Protein AF-A0A7C3QRW9-F1 (afdb_monomer_lite)

pLDDT: mean 91.48, std 6.75, range [49.97, 96.5]

Foldseek 3Di:
DWDADPNDIDDDDFFDDDPDDDDDPVVVLVVVLQQCDDDDPPDHGHDDDDDDDPPPCSVVSVVVSCVVVVHGHDDDDDDPPDDPVVPDDDDDDDDD

Sequence (96 aa):
MVVEIEGVPLHLAHPDEIPVRWVGQEEVMRQLLAAWLVVDAQDVPMSPRLVGKPGVGKTTLAYTAARRLGREVYITQATVDTRPEDLLVMPVIEGE

Radius of gyration: 17.31 Å; chains: 1; bounding box: 40×32×53 Å

Secondary structure (DSSP, 8-state):
-EEEETTEEEEPPPPP-------S-HHHHHHHHHH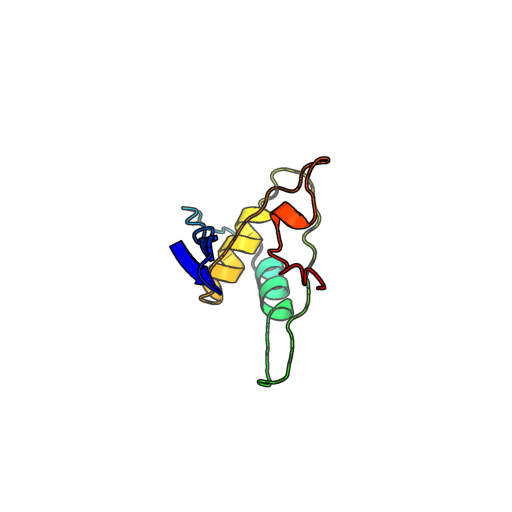T---STTPPPP-------TTSSHHHHHHHHHHHTT---------TT--GGGT---------

Structure (mmCIF, N/CA/C/O backbone):
data_AF-A0A7C3QRW9-F1
#
_entry.id   AF-A0A7C3QRW9-F1
#
loop_
_atom_site.group_PDB
_atom_site.id
_atom_site.type_symbol
_atom_site.label_atom_id
_atom_site.label_alt_id
_atom_site.label_comp_id
_atom_site.label_asym_id
_atom_site.label_entity_id
_atom_site.label_seq_id
_atom_site.pdbx_PDB_ins_code
_atom_site.Cartn_x
_atom_site.Cartn_y
_atom_site.Cartn_z
_atom_site.occupancy
_atom_site.B_iso_or_equiv
_atom_site.auth_seq_id
_atom_site.auth_comp_id
_atom_site.auth_asym_id
_atom_site.auth_atom_id
_atom_site.pdbx_PDB_model_num
ATOM 1 N N . MET A 1 1 ? -16.528 6.655 3.408 1.00 86.00 1 MET A N 1
ATOM 2 C CA . MET A 1 1 ? -17.684 5.734 3.548 1.00 86.00 1 MET A CA 1
ATOM 3 C C . MET A 1 1 ? -18.095 5.718 5.014 1.00 86.00 1 MET A C 1
ATOM 5 O O . MET A 1 1 ? -17.198 5.818 5.837 1.00 86.00 1 MET A O 1
ATOM 9 N N . VAL A 1 2 ? -19.385 5.654 5.359 1.00 92.88 2 VAL A N 1
ATOM 10 C CA . VAL A 1 2 ? -19.818 5.519 6.766 1.00 92.88 2 VAL A CA 1
ATOM 11 C C . VAL A 1 2 ? -20.333 4.103 6.982 1.00 92.88 2 VAL A C 1
ATOM 13 O O . VAL A 1 2 ? -21.139 3.634 6.182 1.00 92.88 2 VAL A O 1
ATOM 16 N N . VAL A 1 3 ? -19.845 3.429 8.020 1.00 92.69 3 VAL A N 1
ATOM 17 C CA . VAL A 1 3 ? -20.287 2.089 8.431 1.00 92.69 3 VAL A CA 1
ATOM 18 C C . VAL A 1 3 ? -20.687 2.152 9.896 1.00 92.69 3 VAL A C 1
ATOM 20 O O . VAL A 1 3 ? -19.992 2.775 10.687 1.00 92.69 3 VAL A O 1
ATOM 23 N N . GLU A 1 4 ? -21.795 1.522 10.263 1.00 93.31 4 GLU A N 1
ATOM 24 C CA . GLU A 1 4 ? -22.237 1.429 11.654 1.00 93.31 4 GLU A CA 1
ATOM 25 C C . GLU A 1 4 ? -21.775 0.096 12.253 1.00 93.31 4 GLU A C 1
ATOM 27 O O . GLU A 1 4 ? -22.040 -0.965 11.686 1.00 93.31 4 GLU A O 1
ATOM 32 N N . ILE A 1 5 ? -21.064 0.150 13.382 1.00 89.69 5 ILE A N 1
ATOM 33 C CA . ILE A 1 5 ? -20.623 -1.025 14.141 1.00 89.69 5 ILE A CA 1
ATOM 34 C C . ILE A 1 5 ? -21.110 -0.852 15.576 1.00 89.69 5 ILE A C 1
ATOM 36 O O . ILE A 1 5 ? -20.738 0.116 16.228 1.00 89.69 5 ILE A O 1
ATOM 40 N N . GLU A 1 6 ? -21.963 -1.763 16.052 1.00 88.50 6 GLU A N 1
ATOM 41 C CA . GLU A 1 6 ? -22.500 -1.747 17.428 1.00 88.50 6 GLU A CA 1
ATOM 42 C C . GLU A 1 6 ? -23.133 -0.396 17.834 1.00 88.50 6 GLU A C 1
ATOM 44 O O . GLU A 1 6 ? -23.002 0.065 18.963 1.00 88.50 6 GLU A O 1
ATOM 49 N N . GLY A 1 7 ? -23.821 0.267 16.897 1.00 89.44 7 GLY A N 1
ATOM 50 C CA . GLY A 1 7 ? -24.437 1.582 17.123 1.00 89.44 7 GLY A CA 1
ATOM 51 C C . GLY A 1 7 ? -23.470 2.769 17.032 1.00 89.44 7 GLY A C 1
ATOM 52 O O . GLY A 1 7 ? -23.884 3.912 17.223 1.00 89.44 7 GLY A O 1
ATOM 53 N N . VAL A 1 8 ? -22.192 2.528 16.720 1.00 89.00 8 VAL A N 1
ATOM 54 C CA . VAL A 1 8 ? -21.173 3.567 16.528 1.00 89.00 8 VAL A CA 1
ATOM 55 C C . VAL A 1 8 ? -20.947 3.813 15.029 1.00 89.00 8 VAL A C 1
ATOM 57 O O . VAL A 1 8 ? -20.514 2.903 14.315 1.00 89.00 8 VAL A O 1
ATOM 60 N N . PRO A 1 9 ? -21.198 5.033 14.515 1.00 93.31 9 PRO A N 1
ATOM 61 C CA . PRO A 1 9 ? -20.892 5.377 13.132 1.00 93.31 9 PRO A CA 1
ATOM 62 C C . PRO A 1 9 ? -19.386 5.610 12.944 1.00 93.31 9 PRO A C 1
ATOM 64 O O . PRO A 1 9 ? -18.796 6.515 13.533 1.00 93.31 9 PRO A O 1
ATOM 67 N N . LEU A 1 10 ? -18.766 4.816 12.073 1.00 91.06 10 LEU A N 1
ATOM 68 C CA . LEU A 1 10 ? -17.361 4.915 11.694 1.00 91.06 10 LEU A CA 1
ATOM 69 C C . LEU A 1 10 ? -17.213 5.539 10.309 1.00 91.06 10 LEU A C 1
ATOM 71 O O . LEU A 1 10 ? -17.782 5.066 9.324 1.00 91.06 10 LEU A O 1
ATOM 75 N N . HIS A 1 11 ? -16.385 6.577 10.220 1.00 91.38 11 HIS A N 1
ATOM 76 C CA . HIS A 1 11 ? -16.017 7.211 8.959 1.00 91.38 11 HIS A CA 1
ATOM 77 C C . HIS A 1 11 ? -14.742 6.571 8.410 1.00 91.38 11 HIS A C 1
ATOM 79 O O . HIS A 1 11 ? -13.641 6.846 8.875 1.00 91.38 11 HIS A O 1
ATOM 85 N N . LEU A 1 12 ? -14.894 5.723 7.397 1.00 90.38 12 LEU A N 1
ATOM 86 C CA . LEU A 1 12 ? -13.786 5.048 6.731 1.00 90.38 12 LEU A CA 1
ATOM 87 C C . LEU A 1 12 ? -13.216 5.897 5.591 1.00 90.38 12 LEU A C 1
ATOM 89 O O . LEU A 1 12 ? -13.961 6.575 4.861 1.00 90.38 12 LEU A O 1
ATOM 93 N N . ALA A 1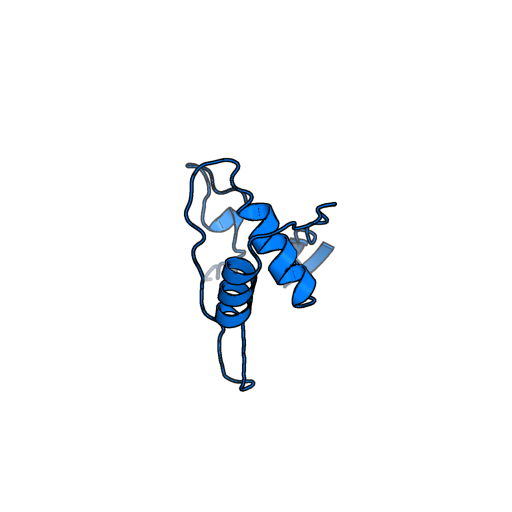 13 ? -11.897 5.787 5.417 1.00 90.75 13 ALA A N 1
ATOM 94 C CA . ALA A 1 13 ? -11.168 6.342 4.285 1.00 90.75 13 ALA A CA 1
ATOM 95 C C . ALA A 1 13 ? -11.753 5.858 2.948 1.00 90.75 13 ALA A C 1
ATOM 97 O O . ALA A 1 13 ? -12.421 4.825 2.862 1.00 90.75 13 ALA A O 1
ATOM 98 N N . HIS A 1 14 ? -11.514 6.635 1.898 1.00 92.31 14 HIS A N 1
ATOM 99 C CA . HIS A 1 14 ? -11.860 6.261 0.533 1.00 92.31 14 HIS A CA 1
ATOM 100 C C . HIS A 1 14 ? -10.605 5.759 -0.189 1.00 92.31 14 HIS A C 1
ATOM 102 O O . HIS A 1 14 ? -9.507 6.191 0.165 1.00 92.31 14 HIS A O 1
ATOM 108 N N . PRO A 1 15 ? -10.752 4.864 -1.178 1.00 95.44 15 PRO A N 1
ATOM 109 C CA . PRO A 1 15 ? -9.641 4.499 -2.041 1.00 95.44 15 PRO A CA 1
ATOM 110 C C . PRO A 1 15 ? -9.054 5.730 -2.737 1.00 95.44 15 PRO A C 1
ATOM 112 O O . PRO A 1 15 ? -9.789 6.605 -3.197 1.00 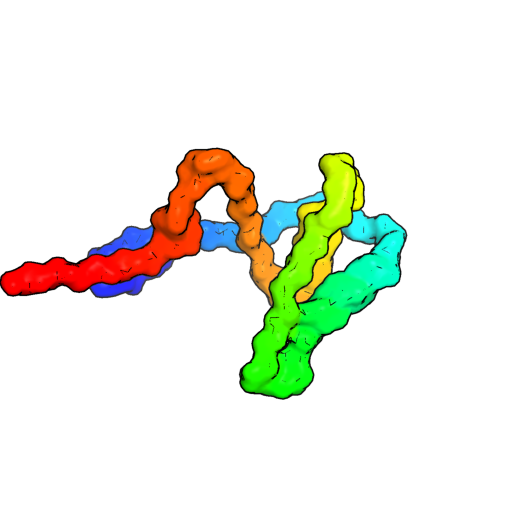95.44 15 PRO A O 1
ATOM 115 N N . ASP A 1 16 ? -7.734 5.770 -2.861 1.00 94.81 16 ASP A N 1
ATOM 116 C CA . ASP A 1 16 ? -7.020 6.820 -3.569 1.00 94.81 16 ASP A CA 1
ATOM 117 C C . ASP A 1 16 ? -7.178 6.686 -5.093 1.00 94.81 16 ASP A C 1
ATOM 119 O O . ASP A 1 16 ? -6.992 5.619 -5.696 1.00 94.81 16 ASP A O 1
ATOM 123 N N . GLU A 1 17 ? -7.429 7.816 -5.749 1.00 94.38 17 GLU A N 1
ATOM 124 C CA . GLU A 1 17 ? -7.421 7.940 -7.204 1.00 94.38 17 GLU A CA 1
ATOM 125 C C . GLU A 1 17 ? -6.289 8.864 -7.643 1.00 94.38 17 GLU A C 1
ATOM 127 O O . GLU A 1 17 ? -6.362 10.085 -7.522 1.00 94.38 17 GLU A O 1
ATOM 132 N N . ILE A 1 18 ? -5.210 8.271 -8.157 1.00 92.31 18 ILE A N 1
ATOM 133 C CA . ILE A 1 18 ? -4.019 9.013 -8.564 1.00 92.31 18 ILE A CA 1
ATOM 134 C C . ILE A 1 18 ? -3.929 8.985 -10.096 1.00 92.31 18 ILE A C 1
ATOM 136 O O . ILE A 1 18 ? -3.747 7.908 -10.674 1.00 92.31 18 ILE A O 1
ATOM 140 N N . PRO A 1 19 ? -4.016 10.140 -10.786 1.00 89.81 19 PRO A N 1
ATOM 141 C CA . PRO A 1 19 ? -3.948 10.211 -12.243 1.00 89.81 19 PRO A CA 1
ATOM 142 C C . PRO A 1 19 ? -2.495 10.077 -12.720 1.00 89.81 19 PRO A C 1
ATOM 144 O O . PRO A 1 19 ? -1.847 11.047 -13.111 1.00 89.81 19 PRO A O 1
ATOM 147 N N . VAL A 1 20 ? -1.950 8.862 -12.658 1.00 87.44 20 VAL A N 1
ATOM 148 C CA . VAL A 1 20 ? -0.555 8.567 -13.011 1.00 87.44 20 VAL A CA 1
ATOM 149 C C . VAL A 1 20 ? -0.443 7.472 -14.061 1.00 87.44 20 VAL A C 1
ATOM 151 O O . VAL A 1 20 ? -1.212 6.513 -14.088 1.00 87.44 20 VAL A O 1
ATOM 154 N N . ARG A 1 21 ? 0.578 7.598 -14.913 1.00 86.19 21 ARG A N 1
ATOM 155 C CA . ARG A 1 21 ? 0.982 6.575 -15.878 1.00 86.19 21 ARG A CA 1
ATOM 156 C C . ARG A 1 21 ? 2.385 6.091 -15.541 1.00 86.19 21 ARG A C 1
ATOM 158 O O . ARG A 1 21 ? 3.320 6.884 -15.486 1.00 86.19 21 ARG A O 1
ATOM 165 N N . TRP A 1 22 ? 2.532 4.784 -15.362 1.00 90.19 22 TRP A N 1
ATOM 166 C CA . TRP A 1 22 ? 3.842 4.156 -15.221 1.00 90.19 22 TRP A CA 1
ATOM 167 C C . TRP A 1 22 ? 4.567 4.083 -16.567 1.00 90.19 22 TRP A C 1
ATOM 169 O O . TRP A 1 22 ? 3.954 3.761 -17.588 1.00 90.19 22 TRP A O 1
ATOM 179 N N . VAL A 1 23 ? 5.866 4.387 -16.565 1.00 89.38 23 VAL A N 1
ATOM 180 C CA . VAL A 1 23 ? 6.714 4.398 -17.763 1.00 89.38 23 VAL A CA 1
ATOM 181 C C . VAL A 1 23 ? 8.038 3.704 -17.450 1.00 89.38 23 VAL A C 1
ATOM 183 O O . VAL A 1 23 ? 8.765 4.121 -16.551 1.00 89.38 23 VAL A O 1
ATOM 186 N N . GLY A 1 24 ? 8.378 2.682 -18.236 1.00 89.38 24 GLY A N 1
ATOM 187 C CA . GLY A 1 24 ? 9.643 1.954 -18.118 1.00 89.38 24 GLY A CA 1
ATOM 188 C C . GLY A 1 24 ? 9.718 1.039 -16.892 1.00 89.38 24 GLY A C 1
ATOM 189 O O . GLY A 1 24 ? 8.718 0.765 -16.243 1.00 89.38 24 GLY A O 1
ATOM 190 N N . GLN A 1 25 ? 10.920 0.533 -16.592 1.00 87.19 25 GLN A N 1
ATOM 191 C CA . GLN A 1 25 ? 11.198 -0.306 -15.410 1.00 87.19 25 GLN A CA 1
ATOM 192 C C . GLN A 1 25 ? 10.208 -1.477 -15.208 1.00 87.19 25 GLN A C 1
ATOM 194 O O . GLN A 1 25 ? 9.835 -1.812 -14.082 1.00 87.19 25 GLN A O 1
ATOM 199 N N . GLU A 1 26 ? 9.791 -2.121 -16.302 1.00 93.31 26 GLU A N 1
ATOM 200 C CA . GLU A 1 26 ? 8.803 -3.211 -16.259 1.00 93.31 26 GLU A CA 1
ATOM 201 C C . GLU A 1 26 ? 9.282 -4.416 -15.435 1.00 93.31 26 GLU A C 1
ATOM 203 O O . GLU A 1 26 ? 8.463 -5.127 -14.868 1.00 93.31 26 GLU A O 1
ATOM 208 N N . GLU A 1 27 ? 10.594 -4.617 -15.289 1.00 95.44 27 GLU A N 1
ATOM 209 C CA . GLU A 1 27 ? 11.136 -5.698 -14.459 1.00 95.44 27 GLU A CA 1
ATOM 210 C C . GLU A 1 27 ? 10.816 -5.512 -12.967 1.00 95.44 27 GLU A C 1
ATOM 212 O O . GLU A 1 27 ? 10.384 -6.452 -12.304 1.00 95.44 27 GLU A O 1
ATOM 217 N N . VAL A 1 28 ? 10.942 -4.291 -12.439 1.00 94.50 28 VAL A N 1
ATOM 218 C CA . VAL A 1 28 ? 10.596 -3.998 -11.037 1.00 94.50 28 VAL A CA 1
ATOM 219 C C . VAL A 1 28 ? 9.088 -4.135 -10.824 1.00 94.50 28 VAL A C 1
ATOM 221 O O . VAL A 1 28 ? 8.641 -4.679 -9.816 1.00 94.50 28 VAL A O 1
ATOM 224 N N . MET A 1 29 ? 8.294 -3.696 -11.804 1.00 96.12 29 MET A N 1
ATOM 225 C CA . MET A 1 29 ? 6.846 -3.900 -11.806 1.00 96.12 29 MET A CA 1
ATOM 226 C C . MET A 1 29 ? 6.491 -5.391 -11.783 1.00 96.12 29 MET A C 1
ATOM 228 O O . MET A 1 29 ? 5.663 -5.812 -10.982 1.00 96.12 29 MET A O 1
ATOM 232 N N . ARG A 1 30 ? 7.152 -6.207 -12.608 1.00 96.31 30 ARG A N 1
ATOM 233 C CA . ARG A 1 30 ? 6.956 -7.659 -12.656 1.00 96.31 30 ARG A CA 1
ATOM 234 C C . ARG A 1 30 ? 7.280 -8.322 -11.317 1.00 96.31 30 ARG A C 1
ATOM 236 O O . ARG A 1 30 ? 6.512 -9.166 -10.868 1.00 96.31 30 ARG A O 1
ATOM 243 N N . GLN A 1 31 ? 8.371 -7.921 -10.666 1.00 96.38 31 GLN A N 1
ATOM 244 C CA . GLN A 1 31 ? 8.743 -8.415 -9.336 1.00 96.38 31 GLN A CA 1
ATOM 245 C C . GLN A 1 31 ? 7.709 -8.037 -8.273 1.00 96.38 31 GLN A C 1
ATOM 247 O O . GLN A 1 31 ? 7.327 -8.878 -7.463 1.00 96.38 31 GLN A O 1
ATOM 252 N N . LEU A 1 32 ? 7.216 -6.795 -8.299 1.00 96.50 32 LEU A N 1
ATOM 253 C CA . LEU A 1 32 ? 6.184 -6.350 -7.368 1.00 96.50 32 LEU A CA 1
ATOM 254 C C . LEU A 1 32 ? 4.871 -7.117 -7.570 1.00 96.50 32 LEU A C 1
ATOM 256 O O . LEU A 1 32 ? 4.281 -7.567 -6.595 1.00 96.50 32 LEU A O 1
ATOM 260 N N . LEU A 1 33 ? 4.438 -7.314 -8.818 1.00 96.38 33 LEU A N 1
ATOM 261 C CA . LEU A 1 33 ? 3.248 -8.113 -9.127 1.00 96.38 33 LEU A CA 1
ATOM 262 C C . LEU A 1 33 ? 3.410 -9.571 -8.679 1.00 96.38 33 LEU A C 1
ATOM 264 O O . LEU A 1 33 ? 2.472 -10.141 -8.132 1.00 96.38 33 LEU A O 1
ATOM 268 N N . ALA A 1 34 ? 4.597 -10.158 -8.855 1.00 95.88 34 ALA A N 1
ATOM 269 C CA . ALA A 1 34 ? 4.885 -11.515 -8.397 1.00 95.88 34 ALA A CA 1
ATOM 270 C C . ALA A 1 34 ? 4.844 -11.645 -6.865 1.00 95.88 34 ALA A C 1
ATOM 272 O O . ALA A 1 34 ? 4.342 -12.641 -6.360 1.00 95.88 34 ALA A O 1
ATOM 273 N N . ALA A 1 35 ? 5.312 -10.636 -6.121 1.00 96.31 35 ALA A N 1
ATOM 274 C CA . ALA A 1 35 ? 5.244 -10.631 -4.656 1.00 96.31 35 ALA A CA 1
ATOM 275 C C . ALA A 1 35 ? 3.797 -10.620 -4.118 1.00 96.31 35 ALA A C 1
ATOM 277 O O . ALA A 1 35 ? 3.550 -11.078 -3.006 1.00 96.31 35 ALA A O 1
ATOM 278 N N . TRP A 1 36 ? 2.850 -10.110 -4.909 1.00 94.56 36 TRP A N 1
ATOM 279 C CA . TRP A 1 36 ? 1.420 -10.064 -4.589 1.00 94.56 36 TRP A CA 1
ATOM 280 C C . TRP A 1 36 ? 0.603 -11.203 -5.216 1.00 94.56 36 TRP A C 1
ATOM 282 O O . TRP A 1 36 ? -0.617 -11.238 -5.053 1.00 94.56 36 TRP A O 1
ATOM 292 N N . LEU A 1 37 ? 1.244 -12.118 -5.947 1.00 93.12 37 LEU A N 1
ATOM 293 C CA . LEU A 1 37 ? 0.563 -13.245 -6.571 1.00 93.12 37 LEU A CA 1
ATOM 294 C C . LEU A 1 37 ? 0.120 -14.252 -5.502 1.00 93.12 37 LEU A C 1
ATOM 296 O O . LEU A 1 37 ? 0.925 -14.711 -4.698 1.00 93.12 37 LEU A O 1
ATOM 300 N N . VAL A 1 38 ? -1.158 -14.613 -5.548 1.00 92.19 38 VAL A N 1
ATOM 301 C CA . VAL A 1 38 ? -1.805 -15.627 -4.707 1.00 92.19 38 VAL A CA 1
ATOM 302 C C . VAL A 1 38 ? -2.283 -16.729 -5.651 1.00 92.19 38 VAL A C 1
ATOM 304 O O . VAL A 1 38 ? -2.977 -16.422 -6.624 1.00 92.19 38 VAL A O 1
ATOM 307 N N . VAL A 1 39 ? -1.861 -17.977 -5.425 1.00 91.38 39 VAL A N 1
ATOM 308 C CA . VAL A 1 39 ? -2.178 -19.114 -6.312 1.00 91.38 39 VAL A CA 1
ATOM 309 C C . VAL A 1 39 ? -3.321 -19.939 -5.734 1.00 91.38 39 VAL A C 1
ATOM 311 O O . VAL A 1 39 ? -4.260 -20.258 -6.463 1.00 91.38 39 VAL A O 1
ATOM 314 N N . ASP A 1 40 ? -3.265 -20.244 -4.437 1.00 94.44 40 ASP A N 1
ATOM 315 C CA . ASP A 1 40 ? -4.347 -20.892 -3.702 1.00 94.44 40 ASP A CA 1
ATOM 316 C C . ASP A 1 40 ? -5.163 -19.877 -2.887 1.00 94.44 40 ASP A C 1
ATOM 318 O O . ASP A 1 40 ? -4.660 -18.841 -2.460 1.00 94.44 40 ASP A O 1
ATOM 322 N N . ALA A 1 41 ? -6.438 -20.175 -2.634 1.00 89.94 41 ALA A N 1
ATOM 323 C CA . ALA A 1 41 ? -7.310 -19.314 -1.837 1.00 89.94 41 ALA A CA 1
ATOM 324 C C . ALA A 1 41 ? -6.864 -19.171 -0.367 1.00 89.94 41 ALA A C 1
ATOM 326 O O . ALA A 1 41 ? -7.292 -18.231 0.300 1.00 89.94 41 ALA A O 1
ATOM 327 N N . GLN A 1 42 ? -6.047 -20.098 0.144 1.00 93.94 42 GLN A N 1
ATOM 328 C CA . GLN A 1 42 ? -5.464 -20.035 1.488 1.00 93.94 42 GLN A CA 1
ATOM 329 C C . GLN A 1 42 ? -4.120 -19.294 1.532 1.00 93.94 42 GLN A C 1
ATOM 331 O O . GLN A 1 42 ? -3.616 -19.021 2.623 1.00 93.94 42 GLN A O 1
ATOM 336 N N . ASP A 1 43 ? -3.531 -18.968 0.378 1.00 93.88 43 ASP A N 1
ATOM 337 C CA . ASP A 1 43 ? -2.251 -18.270 0.337 1.00 93.88 43 ASP A CA 1
ATOM 338 C C . ASP A 1 43 ? -2.422 -16.796 0.724 1.00 93.88 43 ASP A C 1
ATOM 340 O O . ASP A 1 43 ? -3.369 -16.111 0.327 1.00 93.88 43 ASP A O 1
ATOM 344 N N . VAL A 1 44 ? -1.441 -16.276 1.460 1.00 94.06 44 VAL A N 1
ATOM 345 C CA . VAL A 1 44 ? -1.295 -14.840 1.710 1.00 94.06 44 VAL A CA 1
ATOM 346 C C . VAL A 1 44 ? -0.198 -14.274 0.807 1.00 94.06 44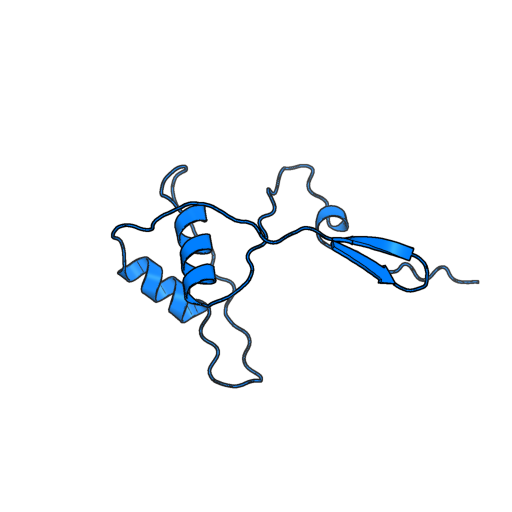 VAL A C 1
ATOM 348 O O . VAL A 1 44 ? 0.848 -14.911 0.649 1.00 94.06 44 VAL A O 1
ATOM 351 N N . PRO A 1 45 ? -0.391 -13.085 0.208 1.00 94.44 45 PRO A N 1
ATOM 352 C CA . PRO A 1 45 ? 0.669 -12.438 -0.553 1.00 94.44 45 PRO A CA 1
ATOM 353 C C . PRO A 1 45 ? 1.828 -12.048 0.373 1.00 94.44 45 PRO A C 1
ATOM 355 O O . PRO A 1 45 ? 1.685 -11.969 1.596 1.00 94.44 45 PRO A O 1
ATOM 358 N N . MET A 1 46 ? 2.989 -11.751 -0.208 1.00 95.62 46 MET A N 1
ATOM 359 C CA . MET A 1 46 ? 4.104 -11.187 0.551 1.00 95.62 46 MET A CA 1
ATOM 360 C C . MET A 1 46 ? 3.816 -9.730 0.956 1.00 95.62 46 MET A C 1
ATOM 362 O O . MET A 1 46 ? 2.923 -9.077 0.419 1.00 95.62 46 MET A O 1
ATOM 366 N N . SER A 1 47 ? 4.656 -9.180 1.839 1.00 94.75 47 SER A N 1
ATOM 367 C CA . SER A 1 47 ? 4.644 -7.759 2.227 1.00 94.75 47 SER A CA 1
ATOM 368 C C . SER A 1 47 ? 5.861 -7.028 1.640 1.00 94.75 47 SER A C 1
ATOM 370 O O . SER A 1 47 ? 6.851 -6.809 2.347 1.00 94.75 47 SER A O 1
ATOM 372 N N . PRO A 1 48 ? 5.863 -6.691 0.334 1.00 95.50 48 PRO A N 1
ATOM 373 C CA . PRO A 1 48 ? 7.038 -6.133 -0.323 1.00 95.50 48 PRO A CA 1
ATOM 374 C C . PRO A 1 48 ? 7.366 -4.729 0.193 1.00 95.50 48 PRO A C 1
ATOM 376 O O . PRO A 1 48 ? 6.504 -3.855 0.291 1.00 95.50 48 PRO A O 1
ATOM 379 N N . ARG A 1 49 ? 8.655 -4.478 0.449 1.00 95.88 49 ARG A N 1
ATOM 380 C CA . ARG A 1 49 ? 9.171 -3.160 0.834 1.00 95.88 49 ARG A CA 1
ATOM 381 C C . ARG A 1 49 ? 9.868 -2.491 -0.346 1.00 95.88 49 ARG A C 1
ATOM 383 O O . ARG A 1 49 ? 10.912 -2.950 -0.800 1.00 95.88 49 ARG A O 1
ATOM 390 N N . LEU A 1 50 ? 9.335 -1.357 -0.796 1.00 94.94 50 LEU A N 1
ATOM 391 C CA . LEU A 1 50 ? 9.948 -0.551 -1.854 1.00 94.94 50 LEU A CA 1
ATOM 392 C C . LEU A 1 50 ? 10.980 0.418 -1.263 1.00 94.94 50 LEU A C 1
ATOM 394 O O . LEU A 1 50 ? 10.632 1.337 -0.520 1.00 94.94 50 LEU A O 1
ATOM 398 N N . VAL A 1 51 ? 12.254 0.239 -1.613 1.00 95.00 51 VAL A N 1
ATOM 399 C CA . VAL A 1 51 ? 13.371 1.058 -1.114 1.00 95.00 51 VAL A CA 1
ATOM 400 C C . VAL A 1 51 ? 14.018 1.822 -2.264 1.00 95.00 51 VAL A C 1
ATOM 402 O O . VAL A 1 51 ? 14.186 1.303 -3.361 1.00 95.00 51 VAL A O 1
ATOM 405 N N . GLY A 1 52 ? 14.382 3.079 -2.021 1.00 93.88 52 GLY A N 1
ATOM 406 C CA . GLY A 1 52 ? 15.052 3.919 -3.008 1.00 93.88 52 GLY A CA 1
ATOM 407 C C . GLY A 1 52 ? 14.981 5.395 -2.644 1.00 93.88 52 GLY A C 1
ATOM 408 O O . GLY A 1 52 ? 14.208 5.792 -1.764 1.00 93.88 52 GLY A O 1
ATOM 409 N N . LYS A 1 53 ? 15.763 6.218 -3.348 1.00 95.06 53 LYS A N 1
ATOM 410 C CA . LYS A 1 53 ? 15.828 7.671 -3.126 1.00 95.06 53 LYS A CA 1
ATOM 411 C C . LYS A 1 53 ? 14.435 8.327 -3.211 1.00 95.06 53 LYS A C 1
ATOM 413 O O . LYS A 1 53 ? 13.528 7.779 -3.850 1.00 95.06 53 LYS A O 1
ATOM 418 N N . PRO A 1 54 ? 14.207 9.477 -2.561 1.00 94.44 54 PRO A N 1
ATOM 419 C CA . PRO A 1 54 ? 13.000 10.269 -2.791 1.00 94.44 54 PRO A CA 1
ATOM 420 C C . PRO A 1 54 ? 12.802 10.570 -4.286 1.00 94.44 54 PRO A C 1
ATOM 422 O O . PRO A 1 54 ? 13.773 10.701 -5.025 1.00 94.44 54 PRO A O 1
ATOM 425 N N . GLY A 1 55 ? 11.549 10.627 -4.743 1.00 90.25 55 GLY A N 1
ATOM 426 C CA . GLY A 1 55 ? 11.219 11.001 -6.126 1.00 90.25 55 GLY A CA 1
ATOM 427 C C . GLY A 1 55 ? 11.404 9.923 -7.205 1.00 90.25 55 GLY A C 1
ATOM 428 O O . GLY A 1 55 ? 11.012 10.154 -8.339 1.00 90.25 55 GLY A O 1
ATOM 429 N N . VAL A 1 56 ? 11.906 8.722 -6.889 1.00 92.25 56 VAL A N 1
ATOM 430 C CA . VAL A 1 56 ? 12.102 7.644 -7.895 1.00 92.25 56 VAL A CA 1
ATOM 431 C C . VAL A 1 56 ? 10.815 6.913 -8.320 1.00 92.25 56 VAL A C 1
ATOM 433 O O . VAL A 1 56 ? 10.882 5.875 -8.967 1.00 92.25 56 VAL A O 1
ATOM 436 N N . GLY A 1 57 ? 9.638 7.414 -7.927 1.00 92.94 57 GLY A N 1
ATOM 437 C CA . GLY A 1 57 ? 8.348 6.846 -8.338 1.00 92.94 57 GLY A CA 1
ATOM 438 C C . GLY A 1 57 ? 7.861 5.634 -7.535 1.00 92.94 57 GLY A C 1
ATOM 439 O O . GLY A 1 57 ? 7.029 4.888 -8.031 1.00 92.94 57 GLY A O 1
ATOM 440 N N . LYS A 1 58 ? 8.327 5.424 -6.294 1.00 95.25 58 LYS A N 1
ATOM 441 C CA . LYS A 1 58 ? 7.905 4.281 -5.447 1.00 95.25 58 LYS A CA 1
ATOM 442 C C . LYS A 1 58 ? 6.388 4.217 -5.236 1.00 95.25 58 LYS A C 1
ATOM 444 O O . LYS A 1 58 ? 5.785 3.169 -5.432 1.00 95.25 58 LYS A O 1
ATOM 449 N N . THR A 1 59 ? 5.776 5.343 -4.873 1.00 94.50 59 THR A N 1
ATOM 450 C CA . THR A 1 59 ? 4.322 5.435 -4.684 1.00 94.50 59 THR A CA 1
ATOM 451 C C . THR A 1 59 ? 3.587 5.175 -5.995 1.00 94.50 59 THR A C 1
ATOM 453 O O . THR A 1 59 ? 2.628 4.415 -6.026 1.00 94.50 59 THR A O 1
ATOM 456 N N . THR A 1 60 ? 4.092 5.724 -7.103 1.00 95.12 60 THR A N 1
ATOM 457 C CA . THR A 1 60 ? 3.549 5.493 -8.447 1.00 95.12 60 THR A CA 1
ATOM 458 C C . THR A 1 60 ? 3.633 4.022 -8.861 1.00 95.12 60 THR A C 1
ATOM 460 O O . THR A 1 60 ? 2.673 3.500 -9.424 1.00 95.12 60 THR A O 1
ATOM 463 N N . LEU A 1 61 ? 4.746 3.345 -8.562 1.00 95.50 61 LEU A N 1
ATOM 464 C CA . LEU A 1 61 ? 4.950 1.918 -8.809 1.00 95.50 61 LEU A CA 1
ATOM 465 C C . LEU A 1 61 ? 3.937 1.078 -8.018 1.00 95.50 61 LEU A C 1
ATOM 467 O O . LEU A 1 61 ? 3.237 0.267 -8.618 1.00 95.50 61 LEU A O 1
ATOM 471 N N . ALA A 1 62 ? 3.827 1.307 -6.703 1.00 95.06 62 ALA A N 1
ATOM 472 C CA . ALA A 1 62 ? 2.884 0.599 -5.834 1.00 95.06 62 ALA A CA 1
ATOM 473 C C . ALA A 1 62 ? 1.431 0.803 -6.278 1.00 95.06 62 ALA A C 1
ATOM 475 O O . ALA A 1 62 ? 0.699 -0.167 -6.469 1.00 95.06 62 ALA A O 1
ATOM 476 N N . TYR A 1 63 ? 1.046 2.059 -6.519 1.00 95.94 63 TYR A N 1
ATOM 477 C CA . TYR A 1 63 ? -0.288 2.411 -6.989 1.00 95.94 63 TYR A CA 1
ATOM 478 C C . TYR A 1 63 ? -0.607 1.732 -8.323 1.00 95.94 63 TYR A C 1
ATOM 480 O O . TYR A 1 63 ? -1.637 1.077 -8.469 1.00 95.94 63 TYR A O 1
ATOM 488 N N . THR A 1 64 ? 0.305 1.823 -9.295 1.00 95.50 64 THR A N 1
ATOM 489 C CA . THR A 1 64 ? 0.088 1.217 -10.613 1.00 95.50 64 THR A CA 1
ATOM 490 C C . THR A 1 64 ? 0.004 -0.306 -10.523 1.00 95.50 64 THR A C 1
ATOM 492 O O . THR A 1 64 ? -0.837 -0.895 -11.197 1.00 95.50 64 THR A O 1
ATOM 495 N N . ALA A 1 65 ? 0.833 -0.953 -9.699 1.00 95.31 65 ALA A N 1
ATOM 496 C CA . ALA A 1 65 ? 0.773 -2.399 -9.498 1.00 95.31 65 ALA A CA 1
ATOM 497 C C . ALA A 1 65 ? -0.589 -2.829 -8.939 1.00 95.31 65 ALA A C 1
ATOM 499 O O . ALA A 1 65 ? -1.229 -3.713 -9.504 1.00 95.31 65 ALA A O 1
ATOM 500 N N . ALA A 1 66 ? -1.082 -2.149 -7.903 1.00 94.94 66 ALA A N 1
ATOM 501 C CA . ALA A 1 66 ? -2.392 -2.436 -7.328 1.00 94.94 66 ALA A CA 1
ATOM 502 C C . ALA A 1 66 ? -3.541 -2.195 -8.325 1.00 94.94 66 ALA A C 1
ATOM 504 O O . ALA A 1 66 ? -4.439 -3.029 -8.440 1.00 94.94 66 ALA A O 1
ATOM 505 N N . ARG A 1 67 ? -3.468 -1.129 -9.137 1.00 94.19 67 ARG A N 1
ATOM 506 C CA . ARG A 1 67 ? -4.425 -0.895 -10.234 1.00 94.19 67 ARG A CA 1
ATOM 507 C C . ARG A 1 67 ? -4.379 -1.997 -11.296 1.00 94.19 67 ARG A C 1
ATOM 509 O O . ARG A 1 67 ? -5.437 -2.418 -11.752 1.00 94.19 67 ARG A O 1
ATOM 516 N N . ARG A 1 68 ? -3.191 -2.502 -11.663 1.00 93.69 68 ARG A N 1
ATOM 517 C CA . ARG A 1 68 ? -3.042 -3.660 -12.574 1.00 93.69 68 ARG A CA 1
ATOM 518 C C . ARG A 1 68 ? -3.639 -4.943 -11.975 1.00 93.69 68 ARG A C 1
ATOM 520 O O . ARG A 1 68 ? -4.127 -5.775 -12.730 1.00 93.69 68 ARG A O 1
ATOM 527 N N . LEU A 1 69 ? -3.633 -5.083 -10.648 1.00 93.31 69 LEU A N 1
ATOM 528 C CA . LEU A 1 69 ? -4.263 -6.190 -9.914 1.00 93.31 69 LEU A CA 1
ATOM 529 C C . LEU A 1 69 ? -5.771 -5.990 -9.668 1.00 93.31 69 LEU A C 1
ATOM 531 O O . LEU A 1 69 ? -6.403 -6.861 -9.073 1.00 93.31 69 LEU A O 1
ATOM 535 N N . GLY A 1 70 ? -6.352 -4.856 -10.080 1.00 93.25 70 GLY A N 1
ATOM 536 C CA . GLY A 1 70 ? -7.763 -4.544 -9.836 1.00 93.25 70 GLY A CA 1
ATOM 537 C C . GLY A 1 70 ? -8.102 -4.355 -8.353 1.00 93.25 70 GLY A C 1
ATOM 538 O O . GLY A 1 70 ? -9.219 -4.656 -7.943 1.00 93.25 70 GLY A O 1
ATOM 539 N N . ARG A 1 71 ? -7.140 -3.904 -7.537 1.00 93.38 71 ARG A N 1
ATOM 540 C CA . ARG A 1 71 ? -7.323 -3.674 -6.098 1.00 93.38 71 ARG A CA 1
ATOM 541 C C . ARG A 1 71 ? -7.510 -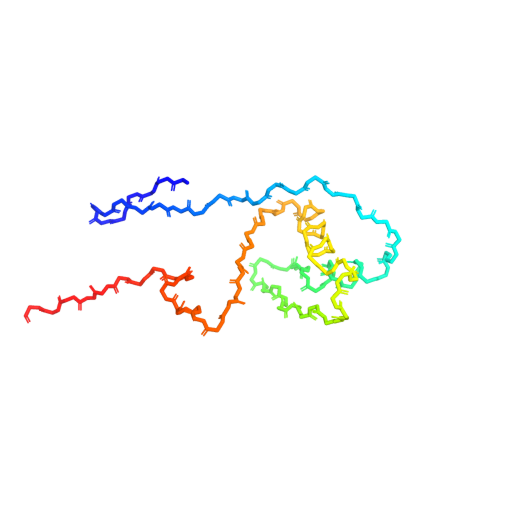2.191 -5.791 1.00 93.38 71 ARG A C 1
ATOM 543 O O . ARG A 1 71 ? -6.904 -1.328 -6.432 1.00 93.38 71 ARG A O 1
ATOM 550 N N . GLU A 1 72 ? -8.337 -1.913 -4.789 1.00 95.38 72 GLU A N 1
ATOM 551 C CA . GLU A 1 72 ? -8.421 -0.594 -4.165 1.00 95.38 72 GLU A CA 1
ATOM 552 C C . GLU A 1 72 ? -7.105 -0.274 -3.451 1.00 95.38 72 GLU A C 1
ATOM 554 O O . GLU A 1 72 ? -6.427 -1.168 -2.936 1.00 95.38 72 GLU A O 1
ATOM 559 N N . VAL A 1 73 ? -6.720 1.000 -3.457 1.00 95.75 73 VAL A N 1
ATOM 560 C CA . VAL A 1 73 ? -5.467 1.464 -2.859 1.00 95.75 73 VAL A CA 1
ATOM 561 C C . VAL A 1 73 ? -5.798 2.465 -1.778 1.00 95.75 73 VAL A C 1
ATOM 563 O O . VAL A 1 73 ? -6.549 3.395 -2.033 1.00 95.75 73 VAL A O 1
ATOM 566 N N . TYR A 1 74 ? -5.208 2.280 -0.605 1.00 95.25 74 TYR A N 1
ATOM 567 C CA . TYR A 1 74 ? -5.302 3.208 0.510 1.00 95.25 74 TYR A CA 1
ATOM 568 C C . TYR A 1 74 ? -3.888 3.599 0.912 1.00 95.25 74 TYR A C 1
ATOM 570 O O . TYR A 1 74 ? -3.047 2.732 1.173 1.00 95.25 74 TYR A O 1
ATOM 578 N N . ILE A 1 75 ? -3.607 4.895 0.927 1.00 93.81 75 ILE A N 1
ATOM 579 C CA . ILE A 1 75 ? -2.294 5.437 1.245 1.00 93.81 75 ILE A CA 1
ATOM 580 C C . ILE A 1 75 ? -2.383 6.198 2.557 1.00 93.81 75 ILE A C 1
ATOM 582 O O . ILE A 1 75 ? -3.119 7.168 2.699 1.00 93.81 75 ILE A O 1
ATOM 586 N N . THR A 1 76 ? -1.559 5.778 3.510 1.00 93.31 76 THR A N 1
ATOM 587 C CA . THR A 1 76 ? -1.349 6.500 4.763 1.00 93.31 76 THR A CA 1
ATOM 588 C C . THR A 1 76 ? 0.052 7.098 4.786 1.00 93.31 76 THR A C 1
ATOM 590 O O . THR A 1 76 ? 1.039 6.438 4.440 1.00 93.31 76 THR A O 1
ATOM 593 N N . GLN A 1 77 ? 0.152 8.369 5.169 1.00 92.69 77 GLN A N 1
ATOM 594 C CA . GLN A 1 77 ? 1.436 9.024 5.371 1.00 92.69 77 GLN A CA 1
ATOM 595 C C . GLN A 1 77 ? 1.879 8.822 6.817 1.00 92.69 77 GLN A C 1
ATOM 597 O O . GLN A 1 77 ? 1.453 9.549 7.708 1.00 92.69 77 GLN A O 1
ATOM 602 N N . ALA A 1 78 ? 2.794 7.879 7.030 1.00 93.25 78 ALA A N 1
ATOM 603 C CA . ALA A 1 78 ? 3.406 7.694 8.336 1.00 93.25 78 ALA A CA 1
ATOM 604 C C . ALA A 1 78 ? 4.359 8.862 8.662 1.00 93.25 78 ALA A C 1
ATOM 606 O O . ALA A 1 78 ? 5.384 9.059 8.004 1.00 93.25 78 ALA A O 1
ATOM 607 N N . THR A 1 79 ? 4.016 9.634 9.686 1.00 93.56 79 THR A N 1
ATOM 608 C CA . THR A 1 79 ? 4.861 10.629 10.362 1.00 93.56 79 THR A CA 1
ATOM 609 C C . THR A 1 79 ? 5.331 10.104 11.726 1.00 93.56 79 THR A C 1
ATOM 611 O O . THR A 1 79 ? 4.876 9.056 12.183 1.00 93.56 79 THR A O 1
ATOM 614 N N . VAL A 1 80 ? 6.229 10.831 12.401 1.00 95.56 80 VAL A N 1
ATOM 615 C CA . VAL A 1 80 ? 6.719 10.469 13.750 1.00 95.56 80 VAL A CA 1
ATOM 616 C C . VAL A 1 80 ? 5.616 10.408 14.809 1.00 95.56 80 VAL A C 1
ATOM 618 O O . VAL A 1 80 ? 5.772 9.700 15.797 1.00 95.56 80 VAL A O 1
ATOM 621 N N . ASP A 1 81 ? 4.510 11.113 14.577 1.00 95.75 81 ASP A N 1
ATOM 622 C CA . ASP A 1 81 ? 3.369 11.181 15.488 1.00 95.75 81 ASP A CA 1
ATOM 623 C C . ASP A 1 81 ? 2.280 10.155 15.152 1.00 95.75 81 ASP A C 1
ATOM 625 O O . ASP A 1 81 ? 1.266 10.125 15.840 1.0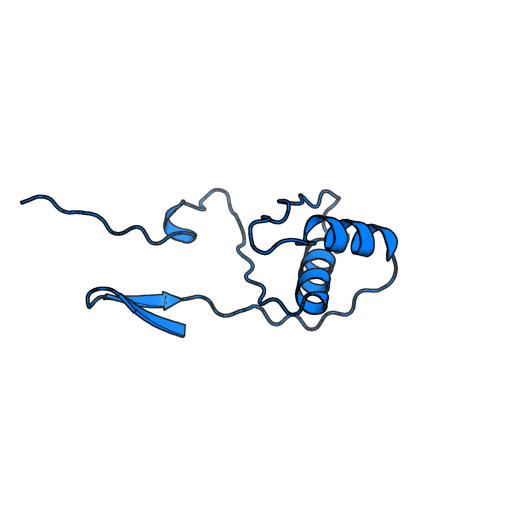0 95.75 81 ASP A O 1
ATOM 629 N N . THR A 1 82 ? 2.476 9.324 14.117 1.00 94.56 82 THR A N 1
ATOM 630 C CA . THR A 1 82 ? 1.497 8.290 13.736 1.00 94.56 82 THR A CA 1
ATOM 631 C C . THR A 1 82 ? 1.366 7.276 14.858 1.00 94.56 82 THR A C 1
ATOM 633 O O . THR A 1 82 ? 2.356 6.666 15.273 1.00 94.56 82 THR A O 1
ATOM 636 N N . ARG A 1 83 ? 0.139 7.062 15.316 1.00 92.62 83 ARG A N 1
ATOM 637 C CA . ARG A 1 83 ? -0.201 6.122 16.377 1.00 92.62 83 ARG A CA 1
ATOM 638 C C . ARG A 1 83 ? -0.992 4.937 15.823 1.00 92.62 83 ARG A C 1
ATOM 640 O O . ARG A 1 83 ? -1.563 5.032 14.737 1.00 92.62 83 ARG A O 1
ATOM 647 N N . PRO A 1 84 ? -1.040 3.798 16.533 1.00 91.75 84 PRO A N 1
ATOM 648 C CA . PRO A 1 84 ? -1.836 2.649 16.102 1.00 91.75 84 PRO A CA 1
ATOM 649 C C . PRO A 1 84 ? -3.310 2.988 15.835 1.00 91.75 84 PRO A C 1
ATOM 651 O O . PRO A 1 84 ? -3.880 2.483 14.869 1.00 91.75 84 PRO A O 1
ATOM 654 N N . GLU A 1 85 ? -3.899 3.877 16.639 1.00 89.62 85 GLU A N 1
ATOM 655 C CA . GLU A 1 85 ? -5.283 4.340 16.490 1.00 89.62 85 GLU A CA 1
ATOM 656 C C . GLU A 1 85 ? -5.551 5.122 15.190 1.00 89.62 85 GLU A C 1
ATOM 658 O O . GLU A 1 85 ? -6.702 5.213 14.769 1.00 89.62 85 GLU A O 1
ATOM 663 N N . ASP A 1 86 ? -4.515 5.619 14.504 1.00 89.81 86 ASP A N 1
ATOM 664 C CA . ASP A 1 86 ? -4.665 6.251 13.185 1.00 89.81 86 ASP A CA 1
ATOM 665 C C . ASP A 1 86 ? -4.894 5.220 12.062 1.00 89.81 86 ASP A C 1
ATOM 667 O O . ASP A 1 86 ? -5.324 5.574 10.963 1.00 89.81 86 ASP A O 1
ATOM 671 N N . LEU A 1 87 ? -4.578 3.941 12.306 1.00 90.38 87 LEU A N 1
ATOM 672 C CA . LEU A 1 87 ? -4.655 2.862 11.312 1.00 90.38 87 LEU A CA 1
ATOM 673 C C . LEU A 1 87 ? -5.699 1.797 11.649 1.00 90.38 87 LEU A C 1
ATOM 675 O O . LEU A 1 87 ? -6.161 1.092 10.751 1.00 90.38 87 LEU A O 1
ATOM 679 N N . LEU A 1 88 ? -6.028 1.633 12.929 1.00 90.25 88 LEU A N 1
ATOM 680 C CA . LEU A 1 88 ? -6.848 0.533 13.421 1.00 90.25 88 LEU A CA 1
ATOM 681 C C . LEU A 1 88 ? -7.916 1.052 14.381 1.00 90.25 88 LEU A C 1
ATOM 683 O O . LEU A 1 88 ? -7.629 1.812 15.302 1.00 90.25 88 LEU A O 1
ATOM 687 N N . VAL A 1 89 ? -9.142 0.561 14.203 1.00 87.75 89 VAL A N 1
ATOM 688 C CA . VAL A 1 89 ? -10.219 0.702 15.186 1.00 87.75 89 VAL A CA 1
ATOM 689 C C . VAL A 1 89 ? -10.261 -0.582 16.003 1.00 87.75 89 VAL A C 1
ATOM 691 O O . VAL A 1 89 ? -10.461 -1.660 15.444 1.00 87.75 89 VAL A O 1
ATOM 694 N N . MET A 1 90 ? -10.061 -0.474 17.315 1.00 83.25 90 MET A N 1
ATOM 695 C CA . MET A 1 90 ? -10.130 -1.611 18.229 1.00 83.25 90 MET A CA 1
ATOM 696 C C . MET A 1 90 ? -11.303 -1.411 19.195 1.00 83.25 90 MET A C 1
ATOM 698 O O . MET A 1 90 ? -11.324 -0.395 19.894 1.00 83.25 90 MET A O 1
ATOM 702 N N . PRO A 1 91 ? -12.275 -2.340 19.254 1.00 77.50 91 PRO A N 1
ATOM 703 C CA . PRO A 1 91 ? -13.314 -2.281 20.270 1.00 77.50 91 PRO A CA 1
ATOM 704 C C . PRO A 1 91 ? -12.668 -2.454 21.647 1.00 77.50 91 PRO A C 1
ATOM 706 O O . PRO A 1 91 ? -11.849 -3.353 21.858 1.00 77.50 91 PRO A O 1
ATOM 709 N N . VAL A 1 92 ? -13.022 -1.575 22.581 1.00 77.50 92 VAL A N 1
ATOM 710 C CA . VAL A 1 92 ? -12.594 -1.682 23.975 1.00 77.50 92 VAL A CA 1
ATOM 711 C C . VAL A 1 92 ? -13.708 -2.392 24.727 1.00 77.50 92 VAL A C 1
ATOM 713 O O . VAL A 1 92 ? -14.837 -1.913 24.756 1.00 77.50 92 VAL A O 1
ATOM 716 N N . ILE A 1 93 ? -13.395 -3.543 25.320 1.00 74.44 93 ILE A N 1
ATOM 717 C CA . ILE A 1 93 ? -14.310 -4.202 26.251 1.00 74.44 93 ILE A CA 1
ATOM 718 C C . ILE A 1 93 ? -14.187 -3.449 27.575 1.00 74.44 93 ILE A C 1
ATOM 720 O O . ILE A 1 93 ? -13.184 -3.591 28.276 1.00 74.44 93 ILE A O 1
ATOM 724 N N . GLU A 1 94 ? -15.172 -2.617 27.896 1.00 68.31 94 GLU A N 1
ATOM 725 C CA . GLU A 1 94 ? -15.312 -2.064 29.241 1.00 68.31 94 GLU A CA 1
ATOM 726 C C . GLU A 1 94 ? -15.962 -3.151 30.111 1.00 68.31 94 GLU A C 1
ATOM 728 O O . GLU A 1 94 ? -17.042 -3.648 29.794 1.00 68.31 94 GLU A O 1
ATOM 733 N N . GLY A 1 95 ? -15.241 -3.625 31.130 1.00 68.12 95 GLY A N 1
ATOM 734 C CA . GLY A 1 95 ? -15.776 -4.598 32.082 1.00 68.12 95 GLY A CA 1
ATOM 735 C C . GLY A 1 95 ? -16.787 -3.936 33.016 1.00 68.12 95 GLY A C 1
ATOM 736 O O . GLY A 1 95 ? -16.584 -2.787 33.406 1.00 68.12 95 GLY A O 1
ATOM 737 N N . GLU A 1 96 ? -17.846 -4.665 33.372 1.00 49.97 96 GLU A N 1
ATOM 738 C CA . GLU A 1 96 ? -18.703 -4.321 34.520 1.00 49.97 96 GLU A CA 1
ATOM 739 C C . GLU A 1 96 ? -17.935 -4.395 35.849 1.00 49.97 96 GLU A C 1
ATOM 741 O O . GLU A 1 96 ? -17.092 -5.314 36.010 1.00 49.97 96 GLU A O 1
#